Protein AF-A0A3D4TD28-F1 (afdb_monomer_lite)

Radius of gyration: 18.1 Å; chains: 1; bounding box: 37×28×54 Å

Sequence (119 aa):
MALLGTLLLLFLIFHIKHFWVPSRITGLEPVLIDGKEYHNLYREMLVVFENPIIVVFYVISCISLAYHLAHGFQSAFRTIGINNPKYTTLLESVGYGFSIIVPLAFAMMPISMHLGWVN

Foldseek 3Di:
DVVLVVLLVVVVVVVCVQQVCCVPPVDADWDQDPNDTDHPSVVSLLVQLLDVVSLVSLLVNLVSQLVCQLVVQLVVCVVVPVDDPVVSVVSNVVSNVCSPVVSVVSSVSSVCSNVVVDD

pLDDT: mean 88.4, std 5.89, range [59.94, 95.88]

Secondary structure (DSSP, 8-state):
-HHHHHHHHHHHHHHIIIIIHIIIII---EEEETTEEEE-HHHHHHHHHHSHHHHHHHHHHHHHHHHHHHHHHHHHHHHTT---HHHHHHHHHHHHHHHHHHHHHHHHHHHHHHTTS--

Structure (mmCIF, N/CA/C/O backbone):
data_AF-A0A3D4TD28-F1
#
_entry.id   AF-A0A3D4TD28-F1
#
loop_
_atom_site.group_PDB
_atom_site.id
_atom_site.type_symbol
_atom_site.label_atom_id
_atom_site.label_alt_id
_atom_site.label_comp_id
_atom_site.label_asym_id
_atom_site.label_entity_id
_atom_site.label_seq_id
_atom_site.pdbx_PDB_ins_code
_atom_site.Cartn_x
_atom_site.Cartn_y
_atom_site.Cartn_z
_atom_site.occupancy
_atom_site.B_iso_or_equiv
_atom_site.auth_seq_id
_atom_site.auth_comp_id
_atom_site.auth_asym_id
_atom_site.auth_atom_id
_atom_site.pdbx_PDB_model_num
ATOM 1 N N . MET A 1 1 ? 1.068 0.548 17.228 1.00 74.00 1 MET A N 1
ATOM 2 C CA . MET A 1 1 ? 0.856 1.596 16.200 1.00 74.00 1 MET A CA 1
ATOM 3 C C . MET A 1 1 ? 2.148 2.114 15.595 1.00 74.00 1 MET A C 1
ATOM 5 O O . MET A 1 1 ? 2.245 2.076 14.378 1.00 74.00 1 MET A O 1
ATOM 9 N N . ALA A 1 2 ? 3.136 2.542 16.395 1.00 81.88 2 ALA A N 1
ATOM 10 C CA . ALA A 1 2 ? 4.370 3.146 15.873 1.00 81.88 2 ALA A CA 1
ATOM 11 C C . ALA A 1 2 ? 5.097 2.268 14.837 1.00 81.88 2 ALA A C 1
ATOM 13 O O . ALA A 1 2 ? 5.338 2.727 13.731 1.00 81.88 2 ALA A O 1
ATOM 14 N N . LEU A 1 3 ? 5.332 0.986 15.141 1.00 85.50 3 LEU A N 1
ATOM 15 C CA . LEU A 1 3 ? 6.040 0.064 14.241 1.00 85.50 3 LEU A CA 1
ATOM 16 C C . LEU A 1 3 ? 5.337 -0.124 12.882 1.00 85.50 3 LEU A C 1
ATOM 18 O O . LEU A 1 3 ? 5.973 -0.020 11.837 1.00 85.50 3 LEU A O 1
ATOM 22 N N . LEU A 1 4 ? 4.016 -0.335 12.890 1.00 86.25 4 LEU A N 1
ATOM 23 C CA . LEU A 1 4 ? 3.216 -0.448 11.662 1.00 86.25 4 LEU A CA 1
ATOM 24 C C . LEU A 1 4 ? 3.220 0.865 10.866 1.00 86.25 4 LEU A C 1
ATOM 26 O O . LEU A 1 4 ? 3.285 0.848 9.642 1.00 86.25 4 LEU A O 1
ATOM 30 N N . GLY A 1 5 ? 3.197 2.007 11.562 1.00 85.88 5 GLY A N 1
ATOM 31 C CA . GLY A 1 5 ? 3.333 3.327 10.944 1.00 85.88 5 GLY A CA 1
ATOM 32 C C . GLY A 1 5 ? 4.705 3.545 10.301 1.00 85.88 5 GLY A C 1
ATOM 33 O O . GLY A 1 5 ? 4.786 4.091 9.207 1.00 85.88 5 GLY A O 1
ATOM 34 N N . THR A 1 6 ? 5.786 3.066 10.921 1.00 90.25 6 THR A N 1
ATOM 35 C CA . THR A 1 6 ? 7.135 3.129 10.338 1.00 90.25 6 THR A CA 1
ATOM 36 C C . THR A 1 6 ? 7.246 2.270 9.078 1.00 90.25 6 THR A C 1
ATOM 38 O O . THR A 1 6 ? 7.811 2.723 8.086 1.00 90.25 6 THR A O 1
ATOM 41 N N . LEU A 1 7 ? 6.662 1.067 9.072 1.00 90.31 7 LEU A N 1
ATOM 42 C CA . LEU A 1 7 ? 6.588 0.227 7.869 1.00 90.31 7 LEU A CA 1
ATOM 43 C C . LEU A 1 7 ? 5.821 0.924 6.738 1.00 90.31 7 LEU A C 1
ATOM 45 O O . LEU A 1 7 ? 6.267 0.904 5.594 1.00 90.31 7 LEU A O 1
ATOM 49 N N . LEU A 1 8 ? 4.716 1.603 7.061 1.00 91.94 8 LEU A N 1
ATOM 50 C CA . LEU A 1 8 ? 3.972 2.404 6.088 1.00 91.94 8 LEU A CA 1
ATOM 51 C C . LEU A 1 8 ? 4.758 3.601 5.565 1.00 91.94 8 LEU A C 1
ATOM 53 O O . LEU A 1 8 ? 4.650 3.932 4.388 1.00 91.94 8 LEU A O 1
ATOM 57 N N . LEU A 1 9 ? 5.563 4.240 6.411 1.00 93.38 9 LEU A N 1
ATOM 58 C CA . LEU A 1 9 ? 6.432 5.326 5.977 1.00 93.38 9 LEU A CA 1
ATOM 59 C C . LEU A 1 9 ? 7.486 4.822 4.985 1.00 93.38 9 LEU A C 1
ATOM 61 O O . LEU A 1 9 ? 7.699 5.450 3.952 1.00 93.38 9 LEU A O 1
ATOM 65 N N . LEU A 1 10 ? 8.107 3.671 5.263 1.00 93.25 10 LEU A N 1
ATOM 66 C CA . LEU A 1 10 ? 9.043 3.042 4.329 1.00 93.25 10 LEU A CA 1
ATOM 67 C C . LEU A 1 10 ? 8.352 2.701 3.009 1.00 93.25 10 LEU A C 1
ATOM 69 O O . LEU A 1 10 ? 8.858 3.060 1.948 1.00 93.25 10 LEU A O 1
ATOM 73 N N . PHE A 1 11 ? 7.172 2.080 3.070 1.00 94.06 11 PHE A N 1
ATOM 74 C CA . PHE A 1 11 ? 6.343 1.831 1.894 1.00 94.06 11 PHE A CA 1
ATOM 75 C C . PHE A 1 11 ? 6.094 3.107 1.089 1.00 94.06 11 PHE A C 1
ATOM 77 O O . PHE A 1 11 ? 6.302 3.107 -0.120 1.00 94.06 11 PHE A O 1
ATOM 84 N N . LEU A 1 12 ? 5.716 4.206 1.746 1.00 94.44 12 LEU A N 1
ATOM 85 C CA . LEU A 1 12 ? 5.441 5.478 1.086 1.00 94.44 12 LEU A CA 1
ATOM 86 C C . LEU A 1 12 ? 6.685 6.046 0.391 1.00 94.44 12 LEU A C 1
ATOM 88 O O . LEU A 1 12 ? 6.584 6.523 -0.736 1.00 94.44 12 LEU A O 1
ATOM 92 N N . ILE A 1 13 ? 7.860 5.957 1.020 1.00 95.88 13 ILE A N 1
ATOM 93 C CA . ILE A 1 13 ? 9.129 6.383 0.410 1.00 95.88 13 ILE A CA 1
ATOM 94 C C . ILE A 1 13 ? 9.408 5.573 -0.862 1.00 95.88 13 ILE A C 1
ATOM 96 O O . ILE A 1 13 ? 9.694 6.155 -1.910 1.00 95.88 13 ILE A O 1
ATOM 100 N N . PHE A 1 14 ? 9.288 4.243 -0.801 1.00 93.94 14 PHE A N 1
ATOM 101 C CA . PHE A 1 14 ? 9.479 3.382 -1.972 1.00 93.94 14 PHE A CA 1
ATOM 102 C C . PHE A 1 14 ? 8.419 3.623 -3.053 1.00 93.94 14 PHE A C 1
ATOM 104 O O . PHE A 1 14 ? 8.752 3.654 -4.234 1.00 93.94 14 PHE A O 1
ATOM 111 N N . HIS A 1 15 ? 7.166 3.844 -2.664 1.00 93.50 15 HIS A N 1
ATOM 112 C CA . HIS A 1 15 ? 6.065 4.137 -3.576 1.00 93.50 15 HIS A CA 1
ATOM 113 C C . HIS A 1 15 ? 6.283 5.449 -4.335 1.00 93.50 15 HIS A C 1
ATOM 115 O O . HIS A 1 15 ? 6.166 5.494 -5.560 1.00 93.50 15 HIS A O 1
ATOM 121 N N . ILE A 1 16 ? 6.675 6.508 -3.623 1.00 94.56 16 ILE A N 1
ATOM 122 C CA . ILE A 1 16 ? 7.001 7.800 -4.231 1.00 94.56 16 ILE A CA 1
ATOM 123 C C . ILE A 1 16 ? 8.203 7.654 -5.167 1.00 94.56 16 ILE A C 1
ATOM 125 O O . ILE A 1 16 ? 8.162 8.164 -6.285 1.00 94.56 16 ILE A O 1
ATOM 129 N N . LYS A 1 17 ? 9.246 6.928 -4.748 1.00 93.44 17 LYS A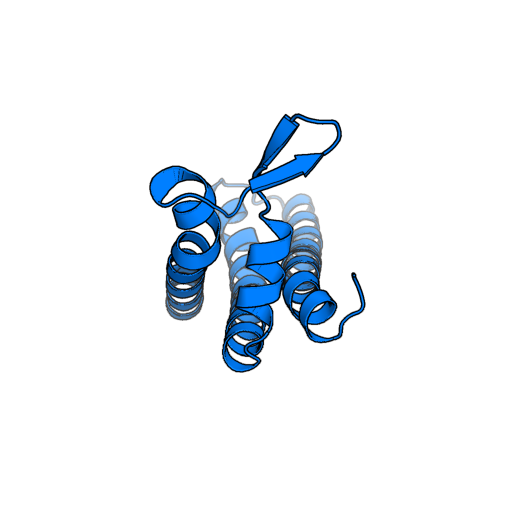 N 1
ATOM 130 C CA . LYS A 1 17 ? 10.435 6.686 -5.570 1.00 93.44 17 LYS A CA 1
ATOM 131 C C . LYS A 1 17 ? 10.111 5.930 -6.864 1.00 93.44 17 LYS A C 1
ATOM 133 O O . LYS A 1 17 ? 10.666 6.286 -7.893 1.00 93.44 17 LYS A O 1
ATOM 138 N N . HIS A 1 18 ? 9.266 4.900 -6.815 1.00 91.06 18 HIS A N 1
ATOM 139 C CA . HIS A 1 18 ? 8.962 4.072 -7.988 1.00 91.06 18 HIS A CA 1
ATOM 140 C C . HIS A 1 18 ? 7.954 4.715 -8.943 1.00 91.06 18 HIS A C 1
ATOM 142 O O . HIS A 1 18 ? 8.095 4.559 -10.144 1.00 91.06 18 HIS A O 1
ATOM 148 N N . PHE A 1 19 ? 6.947 5.440 -8.447 1.00 91.75 19 PHE A N 1
ATOM 149 C CA . PHE A 1 19 ? 5.845 5.897 -9.308 1.00 91.75 19 PHE A CA 1
ATOM 150 C C . PHE A 1 19 ? 5.752 7.413 -9.431 1.00 91.75 19 PHE A C 1
ATOM 152 O O . PHE A 1 19 ? 5.591 7.950 -10.527 1.00 91.75 19 PHE A O 1
ATOM 159 N N . TRP A 1 20 ? 5.865 8.132 -8.316 1.00 91.81 20 TRP A N 1
ATOM 160 C CA . TRP A 1 20 ? 5.643 9.576 -8.320 1.00 91.81 20 TRP A CA 1
ATOM 161 C C . TRP A 1 20 ? 6.839 10.352 -8.884 1.00 91.81 20 TRP A C 1
ATOM 163 O O . TRP A 1 20 ? 6.654 11.258 -9.697 1.00 91.81 20 TRP A O 1
ATOM 173 N N . VAL A 1 21 ? 8.064 9.984 -8.490 1.00 91.25 21 VAL A N 1
ATOM 174 C CA . VAL A 1 21 ? 9.296 10.637 -8.961 1.00 91.25 21 VAL A CA 1
ATOM 175 C C . VAL A 1 21 ? 9.472 10.457 -10.476 1.00 91.25 21 VAL A C 1
ATOM 177 O O . VAL A 1 21 ? 9.631 11.481 -11.149 1.00 91.25 21 VAL A O 1
ATOM 180 N N . PRO A 1 22 ? 9.343 9.243 -11.051 1.00 87.81 22 PRO A N 1
ATOM 181 C CA . PRO A 1 22 ? 9.358 9.063 -12.502 1.00 87.81 22 PRO A CA 1
ATOM 182 C C . PRO A 1 22 ? 8.266 9.846 -13.215 1.00 87.81 22 PRO A C 1
ATOM 184 O O . PRO A 1 22 ? 8.540 10.560 -14.176 1.00 87.81 22 PRO A O 1
ATOM 187 N N . SER A 1 23 ? 7.043 9.835 -12.681 1.00 86.44 23 SER A N 1
ATOM 188 C CA . SER A 1 23 ? 5.921 10.535 -13.306 1.00 86.44 23 SER A CA 1
ATOM 189 C C . SER A 1 23 ? 6.051 12.060 -13.352 1.00 86.44 23 SER A C 1
ATOM 191 O O . SER A 1 23 ? 5.336 12.684 -14.141 1.00 86.44 23 SER A O 1
ATOM 193 N N . ARG A 1 24 ? 6.843 12.685 -12.471 1.00 86.06 24 ARG A N 1
ATOM 194 C CA . ARG A 1 24 ? 6.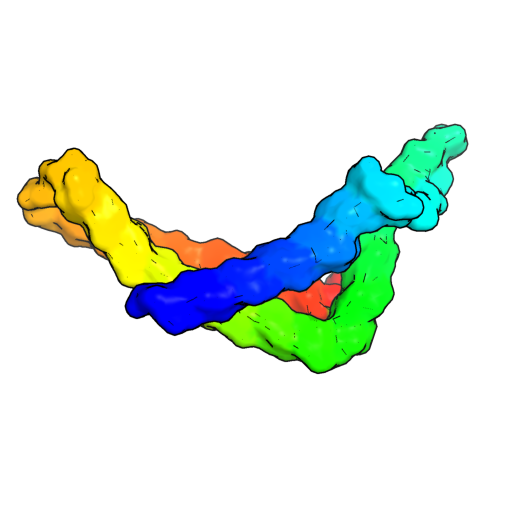837 14.150 -12.295 1.00 86.06 24 ARG A CA 1
ATOM 195 C C . ARG A 1 24 ? 8.193 14.820 -12.439 1.00 86.06 24 ARG A C 1
ATOM 197 O O . ARG A 1 24 ? 8.212 16.009 -12.740 1.00 86.06 24 ARG A O 1
ATOM 204 N N . ILE A 1 25 ? 9.286 14.104 -12.186 1.00 86.56 25 ILE A N 1
ATOM 205 C CA . ILE A 1 25 ? 10.628 14.687 -12.094 1.00 86.56 25 ILE A CA 1
ATOM 206 C C . ILE A 1 25 ? 11.554 14.096 -13.153 1.00 86.56 25 ILE A C 1
ATOM 208 O O . ILE A 1 25 ? 12.098 14.849 -13.953 1.00 86.56 25 ILE A O 1
ATOM 212 N N . THR A 1 26 ? 11.758 12.775 -13.156 1.00 81.88 26 THR A N 1
ATOM 213 C CA . THR A 1 26 ? 12.761 12.148 -14.040 1.00 81.88 26 THR A CA 1
ATOM 214 C C . THR A 1 26 ? 12.219 11.803 -15.424 1.00 81.88 26 THR A C 1
ATOM 216 O O . THR A 1 26 ? 13.009 11.585 -16.337 1.00 81.88 26 THR A O 1
ATOM 219 N N . GLY A 1 27 ? 10.894 11.808 -15.592 1.00 79.56 27 GLY A N 1
ATOM 220 C CA . GLY A 1 27 ? 10.229 11.442 -16.836 1.00 79.56 27 GLY A CA 1
ATOM 221 C C . GLY A 1 27 ? 9.955 9.942 -16.923 1.00 79.56 27 GLY A C 1
ATOM 222 O O . GLY A 1 27 ? 10.611 9.126 -16.275 1.00 79.56 27 GLY A O 1
ATOM 223 N N . LEU A 1 28 ? 8.951 9.604 -17.727 1.00 83.06 28 LEU A N 1
ATOM 224 C CA . LEU A 1 28 ? 8.569 8.240 -18.081 1.00 83.06 28 LEU A CA 1
ATOM 225 C C . LEU A 1 28 ? 8.750 8.066 -19.584 1.00 83.06 28 LEU A C 1
ATOM 227 O O . LEU A 1 28 ? 8.617 9.040 -20.326 1.00 83.06 28 LEU A O 1
ATOM 231 N N . GLU A 1 29 ? 8.991 6.836 -20.040 1.00 78.50 29 GLU A N 1
ATOM 232 C CA . GLU A 1 29 ? 8.933 6.553 -21.474 1.00 78.50 29 GLU A CA 1
ATOM 233 C C . GLU A 1 29 ? 7.524 6.892 -21.997 1.00 78.50 29 GLU A C 1
ATOM 235 O O . GLU A 1 29 ? 6.535 6.336 -21.500 1.00 78.50 29 GLU A O 1
ATOM 240 N N . PRO A 1 30 ? 7.393 7.826 -22.956 1.00 79.06 30 PRO A N 1
ATOM 241 C CA . PRO A 1 30 ? 6.092 8.217 -23.461 1.00 79.06 30 PRO A CA 1
ATOM 242 C C . PRO A 1 30 ? 5.498 7.098 -24.318 1.00 79.06 30 PRO A C 1
ATOM 244 O O . PRO A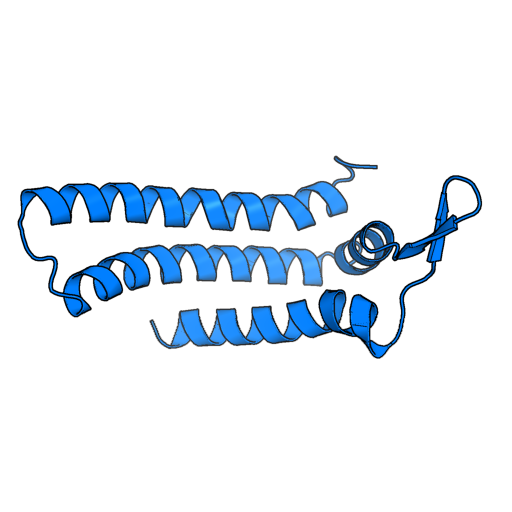 1 30 ? 6.203 6.369 -25.016 1.00 79.06 30 PRO A O 1
ATOM 247 N N . VAL A 1 31 ? 4.174 6.973 -24.286 1.00 82.31 31 VAL A N 1
ATOM 248 C CA . VAL A 1 31 ? 3.421 6.144 -25.229 1.00 82.31 31 VAL A CA 1
ATOM 249 C C . VAL A 1 31 ? 2.665 7.046 -26.193 1.00 82.31 31 VAL A C 1
ATOM 251 O O . VAL A 1 31 ? 2.013 8.005 -25.778 1.00 82.31 31 VAL A O 1
ATOM 254 N N . LEU A 1 32 ? 2.768 6.744 -27.486 1.00 83.50 32 LEU A N 1
ATOM 255 C CA . LEU A 1 32 ? 2.028 7.440 -28.531 1.00 83.50 32 LEU A CA 1
ATOM 256 C C . LEU A 1 32 ? 0.655 6.791 -28.680 1.00 83.50 32 LEU A C 1
ATOM 258 O O . LEU A 1 32 ? 0.544 5.656 -29.140 1.00 83.50 32 LEU A O 1
ATOM 262 N N . ILE A 1 33 ? -0.387 7.523 -28.300 1.00 80.44 33 ILE A N 1
ATOM 263 C CA . ILE A 1 33 ? -1.778 7.132 -28.529 1.00 80.44 33 ILE A CA 1
ATOM 264 C C . ILE A 1 33 ? -2.398 8.229 -29.385 1.00 80.44 33 ILE A C 1
ATOM 266 O O . ILE A 1 33 ? -2.428 9.389 -28.981 1.00 80.44 33 ILE A O 1
ATOM 270 N N . ASP A 1 34 ? -2.849 7.869 -30.587 1.00 81.50 34 ASP A N 1
ATOM 271 C CA . ASP A 1 34 ? -3.484 8.802 -31.531 1.00 81.50 34 ASP A CA 1
ATOM 272 C C . ASP A 1 34 ? -2.619 10.047 -31.847 1.00 81.50 34 ASP A C 1
ATOM 274 O O . ASP A 1 34 ? -3.076 11.189 -31.860 1.00 81.50 34 ASP A O 1
ATOM 278 N N . GLY A 1 35 ? -1.308 9.833 -32.023 1.00 79.88 35 GLY A N 1
ATOM 279 C CA . GLY A 1 35 ? -0.347 10.896 -32.347 1.00 79.88 35 GLY A CA 1
ATOM 280 C C . GLY A 1 35 ? -0.027 11.865 -31.202 1.00 79.88 35 GLY A C 1
ATOM 281 O O . GLY A 1 35 ? 0.684 12.843 -31.425 1.00 79.88 35 GLY A O 1
ATOM 282 N N . LYS A 1 36 ? -0.520 11.608 -29.983 1.00 80.81 36 LYS A N 1
ATOM 283 C CA . LYS A 1 36 ? -0.203 12.379 -28.774 1.00 80.81 36 LYS A CA 1
ATOM 284 C C . LYS A 1 36 ? 0.632 11.543 -27.811 1.00 80.81 36 LYS A C 1
ATOM 286 O O . LYS A 1 36 ? 0.371 10.355 -27.622 1.00 80.81 36 LYS A O 1
ATOM 291 N N . GLU A 1 37 ? 1.632 12.172 -27.205 1.00 81.38 37 GLU A N 1
ATOM 292 C CA . GLU A 1 37 ? 2.464 11.546 -26.178 1.00 81.38 37 GLU A CA 1
ATOM 293 C C . GLU A 1 37 ? 1.756 11.566 -24.822 1.00 81.38 37 GLU A C 1
ATOM 295 O O . GLU A 1 37 ? 1.312 12.612 -24.344 1.00 81.38 37 GLU A O 1
ATOM 300 N N . TYR A 1 38 ? 1.680 10.398 -24.190 1.00 80.56 38 TYR A N 1
ATOM 301 C CA . TYR A 1 38 ? 1.144 10.218 -22.846 1.00 80.56 38 TYR A CA 1
ATOM 302 C C . TYR A 1 38 ? 2.184 9.574 -21.931 1.00 80.56 38 TYR A C 1
ATOM 304 O O . TYR A 1 38 ? 3.006 8.768 -22.364 1.00 80.56 38 TYR A O 1
ATOM 312 N N . HIS A 1 39 ? 2.123 9.889 -20.637 1.00 81.19 39 HIS A N 1
ATOM 313 C CA . HIS A 1 39 ? 2.947 9.227 -19.626 1.00 81.19 39 HIS A CA 1
ATOM 314 C C . HIS A 1 39 ? 2.538 7.758 -19.467 1.00 81.19 39 HIS A C 1
ATOM 316 O O . HIS A 1 39 ? 1.409 7.465 -19.068 1.00 81.19 39 HIS A O 1
ATOM 322 N N . ASN A 1 40 ? 3.464 6.830 -19.719 1.00 86.50 40 ASN A N 1
ATOM 323 C CA . ASN A 1 40 ? 3.195 5.398 -19.617 1.00 86.50 40 ASN A CA 1
ATOM 324 C C . ASN A 1 40 ? 3.491 4.844 -18.212 1.00 86.50 40 ASN A C 1
ATOM 326 O O . ASN A 1 40 ? 4.428 4.077 -17.999 1.00 86.50 40 ASN A O 1
ATOM 330 N N . LEU A 1 41 ? 2.661 5.228 -17.239 1.00 86.69 41 LEU A N 1
ATOM 331 C CA . LEU A 1 41 ? 2.729 4.697 -15.869 1.00 86.69 41 LEU A CA 1
ATOM 332 C C . LEU A 1 41 ? 2.480 3.186 -15.807 1.00 86.69 41 LEU A C 1
ATOM 334 O O . LEU A 1 41 ? 3.044 2.507 -14.955 1.00 86.69 41 LEU A O 1
ATOM 338 N N . TYR A 1 42 ? 1.653 2.657 -16.710 1.00 87.75 42 TYR A N 1
ATOM 339 C CA . TYR A 1 42 ? 1.351 1.230 -16.763 1.00 87.75 42 TYR A CA 1
ATOM 340 C C . TYR A 1 42 ? 2.608 0.399 -17.048 1.00 87.75 42 TYR A C 1
ATOM 342 O O . TYR A 1 42 ? 2.878 -0.575 -16.349 1.00 87.75 42 TYR A O 1
ATOM 350 N N . ARG A 1 43 ? 3.434 0.831 -18.009 1.00 87.12 43 ARG A N 1
ATOM 351 C CA . ARG A 1 43 ? 4.713 0.176 -18.302 1.00 87.12 43 ARG A CA 1
ATOM 352 C C . ARG A 1 43 ? 5.680 0.234 -17.125 1.00 87.12 43 ARG A C 1
ATOM 354 O O . ARG A 1 43 ? 6.322 -0.769 -16.836 1.00 87.12 43 ARG A O 1
ATOM 361 N N . GLU A 1 44 ? 5.750 1.366 -16.428 1.00 89.69 44 GLU A N 1
ATOM 362 C CA . GLU A 1 44 ? 6.578 1.481 -15.222 1.00 89.69 44 GLU A CA 1
ATOM 363 C C . GLU A 1 44 ? 6.131 0.482 -14.146 1.00 89.69 44 GLU A C 1
ATOM 365 O O . GLU A 1 44 ? 6.958 -0.184 -13.530 1.00 89.69 44 GLU A O 1
ATOM 370 N N . MET A 1 45 ? 4.819 0.302 -13.959 1.00 90.50 45 MET A N 1
ATOM 371 C CA . MET A 1 45 ? 4.298 -0.710 -13.037 1.00 90.50 45 MET A CA 1
ATOM 372 C C . MET A 1 45 ? 4.688 -2.134 -13.448 1.00 90.50 45 MET A C 1
ATOM 374 O O . MET A 1 45 ? 5.074 -2.908 -12.575 1.00 90.50 45 MET A O 1
ATOM 378 N N . LEU A 1 46 ? 4.651 -2.471 -14.742 1.00 90.06 46 LEU A N 1
ATOM 379 C CA . LEU A 1 46 ? 5.107 -3.779 -15.226 1.00 90.06 46 LEU A CA 1
ATOM 380 C C . LEU A 1 46 ? 6.586 -4.022 -14.900 1.00 90.06 46 LEU A C 1
ATOM 382 O O . LEU A 1 46 ? 6.923 -5.074 -14.367 1.00 90.06 46 LEU A O 1
ATOM 386 N N . VAL A 1 47 ? 7.452 -3.035 -15.147 1.00 90.19 47 VAL A N 1
ATOM 387 C CA . VAL A 1 47 ? 8.895 -3.134 -14.865 1.00 90.19 47 VAL A CA 1
ATOM 388 C C . VAL A 1 47 ? 9.162 -3.248 -13.360 1.00 90.19 47 VAL A C 1
ATOM 390 O O . VAL A 1 47 ? 9.939 -4.091 -12.916 1.00 90.19 47 VAL A O 1
ATOM 393 N N . VAL A 1 48 ? 8.498 -2.428 -12.542 1.00 91.50 48 VAL A N 1
ATOM 394 C CA . VAL A 1 48 ? 8.689 -2.427 -11.083 1.00 91.50 48 VAL A CA 1
ATOM 395 C C . VAL A 1 48 ? 8.180 -3.723 -10.444 1.00 91.50 48 VAL A C 1
ATOM 397 O O . VAL A 1 48 ? 8.817 -4.245 -9.525 1.00 91.50 48 VAL A O 1
ATOM 400 N N . PHE A 1 49 ? 7.045 -4.255 -10.907 1.00 92.25 49 PHE A N 1
ATOM 401 C CA . PHE A 1 49 ? 6.438 -5.473 -10.359 1.00 92.25 49 PHE A CA 1
ATOM 402 C C . PHE A 1 49 ? 6.920 -6.768 -11.019 1.00 92.25 49 PHE A C 1
ATOM 404 O O . PHE A 1 49 ? 6.540 -7.849 -10.569 1.00 92.25 49 PHE A O 1
ATOM 411 N N . GLU A 1 50 ? 7.816 -6.702 -12.004 1.00 91.56 50 GLU A N 1
ATOM 412 C CA . GLU A 1 50 ? 8.537 -7.877 -12.503 1.00 91.56 50 GLU A CA 1
ATOM 413 C C . GLU A 1 50 ? 9.372 -8.525 -11.385 1.00 91.56 50 GLU A C 1
ATOM 415 O O . GLU A 1 50 ? 9.457 -9.749 -11.282 1.00 91.56 50 GLU A O 1
ATOM 420 N N . ASN A 1 51 ? 9.937 -7.715 -10.482 1.00 92.44 51 ASN A N 1
ATOM 421 C CA . ASN A 1 51 ? 10.734 -8.219 -9.371 1.00 92.44 51 ASN A CA 1
ATOM 422 C C . ASN A 1 51 ? 9.841 -8.762 -8.229 1.00 92.44 51 ASN A C 1
ATOM 424 O O . ASN A 1 51 ? 9.198 -7.973 -7.522 1.00 92.44 51 ASN A O 1
ATOM 428 N N . PRO A 1 52 ? 9.863 -10.080 -7.943 1.00 91.81 52 PRO A N 1
ATOM 429 C CA . PRO A 1 52 ? 9.003 -10.686 -6.924 1.00 91.81 52 PRO A CA 1
ATOM 430 C C . PRO A 1 52 ? 9.303 -10.179 -5.506 1.00 91.81 52 PRO A C 1
ATOM 432 O O . PRO A 1 52 ? 8.412 -10.147 -4.659 1.00 91.81 52 PRO A O 1
ATOM 435 N N . ILE A 1 53 ? 10.532 -9.727 -5.231 1.00 94.31 53 ILE A N 1
ATOM 436 C CA . ILE A 1 53 ? 10.902 -9.160 -3.925 1.00 94.31 53 ILE A CA 1
ATOM 437 C C . ILE A 1 53 ? 10.147 -7.847 -3.692 1.00 94.31 53 ILE A C 1
ATOM 439 O O . ILE A 1 53 ? 9.659 -7.599 -2.587 1.00 94.31 53 ILE A O 1
ATOM 443 N N . ILE A 1 54 ? 10.009 -7.023 -4.736 1.00 93.31 54 ILE A N 1
ATOM 444 C CA . ILE A 1 54 ? 9.263 -5.764 -4.664 1.00 93.31 54 ILE A CA 1
ATOM 445 C C . ILE A 1 54 ? 7.778 -6.064 -4.449 1.00 93.31 54 ILE A C 1
ATOM 447 O O . ILE A 1 54 ? 7.161 -5.468 -3.570 1.00 93.31 54 ILE A O 1
ATOM 451 N N . VAL A 1 55 ? 7.216 -7.041 -5.164 1.00 93.94 55 VAL A N 1
ATOM 452 C CA . VAL A 1 55 ? 5.819 -7.471 -4.977 1.00 93.94 55 VAL A CA 1
ATOM 453 C C . VAL A 1 55 ? 5.564 -7.911 -3.535 1.00 93.94 55 VAL A C 1
ATOM 455 O O . VAL A 1 55 ? 4.645 -7.405 -2.890 1.00 93.94 55 VAL A O 1
ATOM 458 N N . VAL A 1 56 ? 6.409 -8.789 -2.986 1.00 94.38 56 VAL A N 1
ATOM 459 C CA . VAL A 1 56 ? 6.291 -9.254 -1.594 1.00 94.38 56 VAL A CA 1
ATOM 460 C C . VAL A 1 56 ? 6.390 -8.087 -0.609 1.00 94.38 56 VAL A C 1
ATOM 462 O O . VAL A 1 56 ? 5.579 -7.996 0.313 1.00 94.38 56 VAL A O 1
ATOM 465 N N . PHE A 1 57 ? 7.324 -7.153 -0.819 1.00 94.38 57 PHE A N 1
ATOM 466 C CA . PHE A 1 57 ? 7.441 -5.950 0.007 1.00 94.38 57 PHE A CA 1
ATOM 467 C C . PHE A 1 57 ? 6.153 -5.108 -0.005 1.00 94.38 57 PHE A C 1
ATOM 469 O O . PHE A 1 57 ? 5.681 -4.682 1.054 1.00 94.38 57 PHE A O 1
ATOM 476 N N . TYR A 1 58 ? 5.547 -4.899 -1.177 1.00 94.12 58 TYR A N 1
ATOM 477 C CA . TYR A 1 58 ? 4.289 -4.158 -1.316 1.00 94.12 58 TYR A CA 1
ATOM 478 C C . TYR A 1 58 ? 3.118 -4.884 -0.639 1.00 94.12 58 TYR A C 1
ATOM 480 O O . TYR A 1 58 ? 2.325 -4.248 0.057 1.00 94.12 58 TYR A O 1
ATOM 488 N N . VAL A 1 59 ? 3.034 -6.210 -0.763 1.00 95.00 59 VAL A N 1
ATOM 489 C CA . VAL A 1 59 ? 1.987 -7.013 -0.108 1.00 95.00 59 VAL A CA 1
ATOM 490 C C . VAL A 1 59 ? 2.125 -6.968 1.418 1.00 95.00 59 VAL A C 1
ATOM 492 O O . VAL A 1 59 ? 1.142 -6.703 2.109 1.00 95.00 59 VAL A O 1
ATOM 495 N N . ILE A 1 60 ? 3.337 -7.134 1.961 1.00 94.31 60 ILE A N 1
ATOM 496 C CA . ILE A 1 60 ? 3.594 -7.010 3.409 1.00 94.31 60 ILE A CA 1
ATOM 497 C C . ILE A 1 60 ? 3.234 -5.604 3.903 1.00 94.31 60 ILE A C 1
ATOM 499 O O . ILE A 1 60 ? 2.632 -5.443 4.967 1.00 94.31 60 ILE A O 1
ATOM 503 N N . SER A 1 61 ? 3.544 -4.580 3.109 1.00 94.31 61 SER A N 1
ATOM 504 C CA . SER A 1 61 ? 3.182 -3.197 3.420 1.00 94.31 61 SER A CA 1
ATOM 505 C C . SER A 1 61 ? 1.666 -2.991 3.466 1.00 94.31 61 SER A C 1
ATOM 507 O O . SER A 1 61 ? 1.172 -2.312 4.365 1.00 94.31 61 SER A O 1
ATOM 509 N N . CYS A 1 62 ? 0.909 -3.628 2.568 1.00 95.12 62 CYS A N 1
ATOM 510 C CA . CYS A 1 62 ? -0.555 -3.608 2.595 1.00 95.12 62 CYS A CA 1
ATOM 511 C C . CYS A 1 62 ? -1.119 -4.345 3.822 1.00 95.12 62 CYS A C 1
ATOM 513 O O . CYS A 1 62 ? -2.079 -3.880 4.430 1.00 95.12 62 CYS A O 1
ATOM 515 N N . ILE A 1 63 ? -0.497 -5.440 4.266 1.00 93.88 63 ILE A N 1
ATOM 516 C CA . ILE A 1 63 ? -0.881 -6.092 5.530 1.00 93.88 63 ILE A CA 1
ATOM 517 C C . ILE A 1 63 ? -0.651 -5.135 6.709 1.00 93.88 63 ILE A C 1
ATOM 519 O O . ILE A 1 63 ? -1.530 -4.962 7.554 1.00 93.88 63 ILE A O 1
ATOM 523 N N . SER A 1 64 ? 0.496 -4.448 6.741 1.00 94.38 64 SER A N 1
ATOM 524 C CA . SER A 1 64 ? 0.765 -3.412 7.747 1.00 94.38 64 SER A CA 1
ATOM 525 C C . SER A 1 64 ? -0.272 -2.282 7.694 1.00 94.38 64 SER A C 1
ATOM 527 O O . SER A 1 64 ? -0.727 -1.819 8.742 1.00 94.38 64 SER A O 1
ATOM 529 N N . LEU A 1 65 ? -0.701 -1.879 6.490 1.00 93.75 65 LEU A N 1
ATOM 530 C CA . LEU A 1 65 ? -1.762 -0.891 6.278 1.00 93.75 65 LEU A CA 1
ATOM 531 C C . LEU A 1 65 ? -3.086 -1.342 6.890 1.00 93.75 65 LEU A C 1
ATOM 533 O O . LEU A 1 65 ? -3.719 -0.553 7.585 1.00 93.75 65 LEU A O 1
ATOM 537 N N . ALA A 1 66 ? -3.474 -2.604 6.696 1.00 94.06 66 ALA A N 1
ATOM 538 C CA . ALA A 1 66 ? -4.706 -3.152 7.256 1.00 94.06 66 ALA A CA 1
ATOM 539 C C . ALA A 1 66 ? -4.746 -3.043 8.779 1.00 94.06 66 ALA A C 1
ATOM 541 O O . ALA A 1 66 ? -5.692 -2.488 9.339 1.00 94.06 66 ALA A O 1
ATOM 542 N N . TYR A 1 67 ? -3.685 -3.483 9.458 1.00 92.56 67 TYR A N 1
ATOM 543 C CA . TYR A 1 67 ? -3.604 -3.347 10.911 1.00 92.56 67 TYR A CA 1
ATOM 544 C C . TYR A 1 67 ? -3.554 -1.879 11.346 1.00 92.56 67 TYR A C 1
ATOM 546 O O . TYR A 1 67 ? -4.225 -1.493 12.302 1.00 92.56 67 TYR A O 1
ATOM 554 N N . HIS A 1 68 ? -2.793 -1.035 10.647 1.00 92.31 68 HIS A N 1
ATOM 555 C CA . HIS A 1 68 ? -2.699 0.381 10.987 1.00 92.31 68 HIS A CA 1
ATOM 556 C C . HIS A 1 68 ? -4.053 1.095 10.875 1.00 92.31 68 HIS A C 1
ATOM 558 O O . HIS A 1 68 ? -4.408 1.851 11.777 1.00 92.31 68 HIS A O 1
ATOM 564 N N . LEU A 1 69 ? -4.831 0.827 9.821 1.00 92.25 69 LEU A N 1
ATOM 565 C CA . LEU A 1 69 ? -6.176 1.377 9.641 1.00 92.25 69 LEU A CA 1
ATOM 566 C C . LEU A 1 69 ? -7.147 0.826 10.687 1.00 92.25 69 LEU A C 1
ATOM 568 O O . LEU A 1 69 ? -7.864 1.617 11.294 1.00 92.25 69 LEU A O 1
ATOM 572 N N . ALA A 1 70 ? -7.117 -0.480 10.974 1.00 90.81 70 ALA A N 1
ATOM 573 C CA . ALA A 1 70 ? -8.053 -1.101 11.916 1.00 90.81 70 ALA A CA 1
ATOM 574 C C . ALA A 1 70 ? -7.990 -0.443 13.300 1.00 90.81 70 ALA A C 1
ATOM 576 O O . ALA A 1 70 ? -9.008 -0.227 13.955 1.00 90.81 70 ALA A O 1
ATOM 577 N N . HIS A 1 71 ? -6.786 -0.064 13.719 1.00 88.44 71 HIS A N 1
ATOM 578 C CA . HIS A 1 71 ? -6.562 0.607 14.988 1.00 88.44 71 HIS A CA 1
ATOM 579 C C . HIS A 1 71 ? -6.639 2.139 14.900 1.00 88.44 71 HIS A C 1
ATOM 581 O O . HIS A 1 71 ? -7.187 2.790 15.792 1.00 88.44 71 HIS A O 1
ATOM 587 N N . GLY A 1 72 ? -6.089 2.730 13.838 1.00 88.56 72 GLY A N 1
ATOM 588 C CA . GLY A 1 72 ? -6.027 4.177 13.647 1.00 88.56 72 GLY A CA 1
ATOM 589 C C . GLY A 1 72 ? -7.396 4.796 13.391 1.00 88.56 72 GLY A C 1
ATOM 590 O O . GLY A 1 72 ? -7.688 5.865 13.924 1.00 88.56 72 GLY A O 1
ATOM 591 N N . PHE A 1 73 ? -8.262 4.094 12.656 1.00 87.25 73 PHE A N 1
ATOM 592 C CA . PHE A 1 73 ? -9.620 4.540 12.360 1.00 87.25 73 PHE A CA 1
ATOM 593 C C . PHE A 1 73 ? -10.405 4.733 13.659 1.00 87.25 73 PHE A C 1
ATOM 595 O O . PHE A 1 73 ? -10.864 5.834 13.944 1.00 87.25 73 PHE A O 1
ATOM 602 N N . GLN A 1 74 ? -10.450 3.713 14.520 1.00 84.69 74 GLN A N 1
ATOM 603 C CA . GLN A 1 74 ? -11.139 3.790 15.813 1.00 84.69 74 GLN A CA 1
ATOM 604 C C . GLN A 1 74 ? -10.565 4.889 16.718 1.00 84.69 74 GLN A C 1
ATOM 606 O O . GLN A 1 74 ? -11.316 5.644 17.338 1.00 84.69 74 GLN A O 1
ATOM 611 N N . SER A 1 75 ? -9.234 5.011 16.778 1.00 85.81 75 SER A N 1
ATOM 612 C CA . SER A 1 75 ? -8.578 6.039 17.589 1.00 85.81 75 SER A CA 1
ATOM 613 C C . SER A 1 75 ? -8.916 7.455 17.114 1.00 85.81 75 SER A C 1
ATOM 615 O O . SER A 1 75 ? -9.134 8.327 17.950 1.00 85.81 75 SER A O 1
ATOM 617 N N . ALA A 1 76 ? -8.984 7.693 15.802 1.00 87.31 76 ALA A N 1
ATOM 618 C CA . ALA A 1 76 ? -9.264 9.014 15.244 1.00 87.31 76 ALA A CA 1
ATOM 619 C C . ALA A 1 76 ? -10.668 9.514 15.624 1.00 87.31 76 ALA A C 1
ATOM 621 O O . ALA A 1 76 ? -10.814 10.650 16.078 1.00 87.31 76 ALA A O 1
ATOM 622 N N . PHE A 1 77 ? -11.693 8.659 15.525 1.00 85.38 77 PHE A N 1
ATOM 623 C CA . PHE A 1 77 ? -13.066 9.041 15.884 1.00 85.38 77 PHE A CA 1
ATOM 624 C C . PHE A 1 77 ? -13.246 9.277 17.386 1.00 85.38 77 PHE A C 1
ATOM 626 O O . PHE A 1 77 ? -13.991 10.179 17.777 1.00 85.38 77 PHE A O 1
ATOM 633 N N . ARG A 1 78 ? -12.519 8.530 18.228 1.00 84.88 78 ARG A N 1
ATOM 634 C CA . ARG A 1 78 ? -12.496 8.765 19.680 1.00 84.88 78 ARG A CA 1
ATOM 635 C C . ARG A 1 78 ? -11.851 10.112 20.020 1.00 84.88 78 ARG A C 1
ATOM 637 O O . ARG A 1 78 ? -12.403 10.843 20.835 1.00 84.88 78 ARG A O 1
ATOM 644 N N . THR A 1 79 ? -10.752 10.484 19.357 1.00 86.38 79 THR A N 1
ATOM 645 C CA . THR A 1 79 ? -10.080 11.784 19.560 1.00 86.38 79 THR A CA 1
ATOM 646 C C . THR A 1 79 ? -10.942 12.973 19.128 1.00 86.38 79 THR A C 1
ATOM 648 O O . THR A 1 79 ? -10.920 14.010 19.782 1.00 86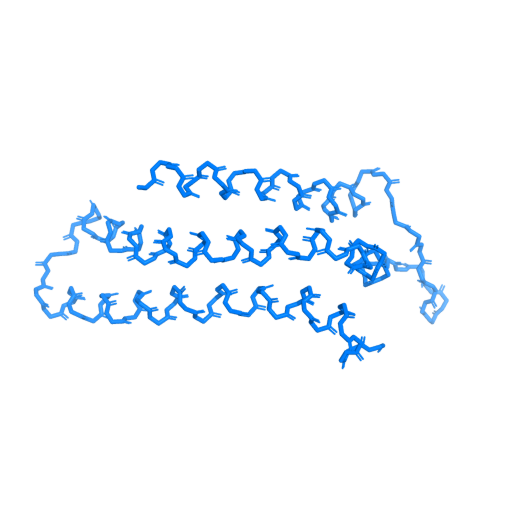.38 79 THR A O 1
ATOM 651 N N . ILE A 1 80 ? -11.737 12.825 18.064 1.00 86.69 80 ILE A N 1
ATOM 652 C CA . ILE A 1 80 ? -12.663 13.872 17.590 1.00 86.69 80 ILE A CA 1
ATOM 653 C C . ILE A 1 80 ? -13.889 14.023 18.525 1.00 86.69 80 ILE A C 1
ATOM 655 O O . ILE A 1 80 ? -14.648 14.981 18.405 1.00 86.69 80 ILE A O 1
ATOM 659 N N . GLY A 1 81 ? -14.069 13.126 19.503 1.00 83.94 81 GLY A N 1
ATOM 660 C CA . GLY A 1 81 ? -15.113 13.228 20.528 1.00 83.94 81 GLY A CA 1
ATOM 661 C C . GLY A 1 81 ? -16.422 12.511 20.186 1.00 83.94 81 GLY A C 1
ATOM 662 O O . GLY A 1 81 ? -17.423 12.690 20.880 1.00 83.94 81 GLY A O 1
ATOM 663 N N . ILE A 1 82 ? -16.440 11.668 19.148 1.00 80.62 82 ILE A N 1
ATOM 664 C CA . ILE A 1 82 ? -17.606 10.838 18.822 1.00 80.62 82 ILE A CA 1
ATOM 665 C C . ILE A 1 82 ? -17.622 9.644 19.784 1.00 80.62 82 ILE A C 1
ATOM 667 O O . ILE A 1 82 ? -16.948 8.642 19.563 1.00 80.62 82 ILE A O 1
ATOM 671 N N . ASN A 1 83 ? -18.379 9.774 20.878 1.00 74.06 83 ASN A N 1
ATOM 672 C CA . ASN A 1 83 ? -18.440 8.776 21.956 1.00 74.06 83 ASN A CA 1
ATOM 673 C C . ASN A 1 83 ? -19.867 8.286 22.274 1.00 74.06 83 ASN A C 1
ATOM 675 O O . ASN A 1 83 ? -20.162 7.836 23.379 1.00 74.06 83 ASN A O 1
ATOM 679 N N . ASN A 1 84 ? -20.795 8.403 21.324 1.00 83.94 84 ASN A N 1
ATOM 680 C CA . ASN A 1 84 ? -22.134 7.844 21.499 1.00 83.94 84 ASN A CA 1
ATOM 681 C C . ASN A 1 84 ? -22.109 6.342 21.157 1.00 83.94 84 ASN A C 1
ATOM 683 O O . ASN A 1 84 ? -21.748 6.015 20.025 1.00 83.94 84 ASN A O 1
ATOM 687 N N . PRO A 1 85 ? -22.561 5.440 22.049 1.00 79.81 85 PRO A N 1
ATOM 688 C CA . PRO A 1 85 ? -22.450 3.990 21.866 1.00 79.81 85 PRO A CA 1
ATOM 689 C C . PRO A 1 85 ? -23.033 3.476 20.541 1.00 79.81 85 PRO A C 1
ATOM 691 O O . PRO A 1 85 ? -22.451 2.579 19.938 1.00 79.81 85 PRO A O 1
ATOM 694 N N . LYS A 1 86 ? -24.120 4.075 20.025 1.00 82.44 86 LYS A N 1
ATOM 695 C CA . LYS A 1 86 ? -24.677 3.702 18.709 1.00 82.44 86 LYS A CA 1
ATOM 696 C C . LYS A 1 86 ? -23.733 4.028 17.550 1.00 82.44 86 LYS A C 1
ATOM 698 O O . LYS A 1 86 ? -23.587 3.223 16.634 1.00 82.44 86 LYS A O 1
ATOM 703 N N . TYR A 1 87 ? -23.114 5.208 17.572 1.00 81.56 87 TYR A N 1
ATOM 704 C CA . TYR A 1 87 ? -22.188 5.628 16.519 1.00 81.56 87 TYR A CA 1
ATOM 705 C C . TYR A 1 87 ? -20.853 4.896 16.631 1.00 81.56 87 TYR A C 1
ATOM 707 O O . TYR A 1 87 ? -20.280 4.539 15.607 1.00 81.56 87 TYR A O 1
ATOM 715 N N . THR A 1 88 ? -20.396 4.597 17.848 1.00 81.88 88 THR A N 1
ATOM 716 C CA . THR A 1 88 ? -19.151 3.858 18.077 1.00 81.88 88 THR A CA 1
ATOM 717 C C . THR A 1 88 ? -19.212 2.456 17.467 1.00 81.88 88 THR A C 1
ATOM 719 O O . THR A 1 88 ? -18.323 2.101 16.700 1.00 81.88 88 THR A O 1
ATOM 722 N N . THR A 1 89 ? -20.290 1.693 17.689 1.00 83.00 89 THR A N 1
ATOM 723 C CA . THR A 1 89 ? -20.443 0.346 17.102 1.00 83.00 89 THR A CA 1
ATOM 724 C C . THR A 1 89 ? -20.525 0.373 15.571 1.00 83.00 89 THR A C 1
ATOM 726 O O . THR A 1 89 ? -19.965 -0.499 14.900 1.00 83.00 89 THR A O 1
ATOM 729 N N . LEU A 1 90 ? -21.180 1.387 14.992 1.00 86.81 90 LEU A N 1
ATOM 730 C CA . LEU A 1 90 ? -21.235 1.552 13.538 1.00 86.81 90 LEU A CA 1
ATOM 731 C C . LEU A 1 90 ? -19.851 1.876 12.961 1.00 86.81 90 LEU A C 1
ATOM 733 O O . LEU A 1 90 ? -19.424 1.246 11.997 1.00 86.81 90 LEU A O 1
ATOM 737 N N . LEU A 1 91 ? -19.142 2.832 13.565 1.00 86.44 91 LEU A N 1
ATOM 738 C CA . LEU A 1 91 ? -17.813 3.262 13.130 1.00 86.44 91 LEU A CA 1
ATOM 739 C C . LEU A 1 91 ? -16.768 2.159 13.278 1.00 86.44 91 LEU A C 1
ATOM 741 O O . LEU A 1 91 ? -15.908 2.029 12.415 1.00 86.44 91 LEU A O 1
ATOM 745 N N . GLU A 1 92 ? -16.847 1.343 14.327 1.00 85.44 92 GLU A N 1
ATOM 746 C CA . GLU A 1 92 ? -15.980 0.176 14.488 1.00 85.44 92 GLU A CA 1
ATOM 747 C C . GLU A 1 92 ? -16.225 -0.840 13.365 1.00 85.44 92 GLU A C 1
ATOM 749 O O . GLU A 1 92 ? -15.274 -1.265 12.709 1.00 85.44 92 GLU A O 1
ATOM 754 N N . SER A 1 93 ? -17.490 -1.153 13.066 1.00 87.31 93 SER A N 1
ATOM 755 C CA . SER A 1 93 ? -17.857 -2.088 11.991 1.00 87.31 93 SER A CA 1
ATOM 756 C C . SER A 1 93 ? -17.400 -1.599 10.610 1.00 87.31 93 SER A C 1
ATOM 758 O O . SER A 1 93 ? -16.770 -2.341 9.854 1.00 87.31 93 SER A O 1
ATOM 760 N N . VAL A 1 94 ? -17.667 -0.327 10.291 1.00 90.19 94 VAL A N 1
ATOM 761 C CA . VAL A 1 94 ? -17.235 0.307 9.033 1.00 90.19 94 VAL A CA 1
ATOM 762 C C . VAL A 1 94 ? -15.712 0.402 8.968 1.00 90.19 94 VAL A C 1
ATOM 764 O O . VAL A 1 94 ? -15.120 0.129 7.926 1.00 90.19 94 VAL A O 1
ATOM 767 N N . GLY A 1 95 ? -15.069 0.734 10.087 1.00 89.94 95 GLY A N 1
ATOM 768 C CA . GLY A 1 95 ? -13.619 0.818 10.205 1.00 89.94 95 GLY A CA 1
ATOM 769 C C . GLY A 1 95 ? -12.932 -0.502 9.894 1.00 89.94 95 GLY A C 1
ATOM 770 O O . GLY A 1 95 ? -11.977 -0.519 9.119 1.00 89.94 95 GLY A O 1
ATOM 771 N N . TYR A 1 96 ? -13.442 -1.619 10.415 1.00 90.38 96 TYR A N 1
ATOM 772 C CA . TYR A 1 96 ? -12.921 -2.945 10.076 1.00 90.38 96 TYR A CA 1
ATOM 773 C C . TYR A 1 96 ? -13.112 -3.284 8.596 1.00 90.38 96 TYR A C 1
ATOM 775 O O . TYR A 1 96 ? -12.164 -3.742 7.961 1.00 90.38 96 TYR A O 1
ATOM 783 N N . GLY A 1 97 ? -14.286 -2.998 8.022 1.00 93.00 97 GLY A N 1
ATOM 784 C CA . GLY A 1 97 ? -14.521 -3.184 6.587 1.00 93.00 97 GLY A CA 1
ATOM 785 C C . GLY A 1 97 ? -13.533 -2.389 5.728 1.00 93.00 97 GLY A C 1
ATOM 786 O O . GLY A 1 97 ? -12.876 -2.947 4.849 1.00 93.00 97 GLY A O 1
ATOM 787 N N . PHE A 1 98 ? -13.353 -1.103 6.034 1.00 92.25 98 PHE A N 1
ATOM 788 C CA . PHE A 1 98 ? -12.414 -0.218 5.341 1.00 92.25 98 PHE A CA 1
ATOM 789 C C . PHE A 1 98 ? -10.966 -0.719 5.430 1.00 92.25 98 PHE A C 1
ATOM 791 O O . PHE A 1 98 ? -10.235 -0.719 4.440 1.00 92.25 98 PHE A O 1
ATOM 798 N N . SER A 1 99 ? -10.579 -1.216 6.604 1.00 93.88 99 SER A N 1
ATOM 799 C CA . SER A 1 99 ? -9.235 -1.729 6.887 1.00 93.88 99 SER A CA 1
ATOM 800 C C . SER A 1 99 ? -8.910 -3.037 6.168 1.00 93.88 99 SER A C 1
ATOM 802 O O . SER A 1 99 ? -7.743 -3.393 6.073 1.00 93.88 99 SER A O 1
ATOM 804 N N . ILE A 1 100 ? -9.912 -3.754 5.659 1.00 93.81 100 ILE A N 1
ATOM 805 C CA . ILE A 1 100 ? -9.716 -4.978 4.873 1.00 93.81 100 ILE A CA 1
ATOM 806 C C . ILE A 1 100 ? -9.805 -4.664 3.380 1.00 93.81 100 ILE A C 1
ATOM 808 O O . ILE A 1 100 ? -8.911 -5.029 2.621 1.00 93.81 100 ILE A O 1
ATOM 812 N N . ILE A 1 101 ? -10.858 -3.959 2.957 1.00 95.75 101 ILE A N 1
ATOM 813 C CA . ILE A 1 101 ? -11.153 -3.728 1.537 1.00 95.75 101 ILE A CA 1
ATOM 814 C C . ILE A 1 101 ? -10.052 -2.901 0.873 1.00 95.75 101 ILE A C 1
ATOM 816 O O . ILE A 1 101 ? -9.576 -3.262 -0.202 1.00 95.75 101 ILE A O 1
ATOM 820 N N . VAL A 1 102 ? -9.631 -1.803 1.507 1.00 94.69 102 VAL A N 1
ATOM 821 C CA . VAL A 1 102 ? -8.670 -0.875 0.900 1.00 94.69 102 VAL A CA 1
ATOM 822 C C . VAL A 1 102 ? -7.294 -1.524 0.724 1.00 94.69 102 VAL A C 1
ATOM 824 O O . VAL A 1 102 ? -6.779 -1.514 -0.395 1.00 94.69 102 VAL A O 1
ATOM 827 N N . PRO A 1 103 ? -6.689 -2.147 1.752 1.00 94.81 103 PRO A N 1
ATOM 828 C CA . PRO A 1 103 ? -5.392 -2.789 1.575 1.00 94.81 103 PRO A CA 1
ATOM 829 C C . PRO A 1 103 ? -5.448 -4.020 0.678 1.00 94.81 103 PRO A C 1
ATOM 831 O O . PRO A 1 103 ? -4.478 -4.279 -0.027 1.00 94.81 103 PRO A O 1
ATOM 834 N N . LEU A 1 104 ? -6.569 -4.751 0.653 1.00 95.38 104 LEU A N 1
ATOM 835 C CA . LEU A 1 104 ? -6.752 -5.856 -0.285 1.00 95.38 104 LEU A CA 1
ATOM 836 C C . LEU A 1 104 ? -6.747 -5.352 -1.732 1.00 95.38 104 LEU A C 1
ATOM 838 O O . LEU A 1 104 ? -6.023 -5.899 -2.559 1.00 95.38 104 LEU A O 1
ATOM 842 N N . ALA A 1 105 ? -7.481 -4.276 -2.028 1.00 94.62 105 ALA A N 1
ATOM 843 C CA . ALA A 1 105 ? -7.486 -3.665 -3.354 1.00 94.62 105 ALA A CA 1
ATOM 844 C C . ALA A 1 105 ? -6.083 -3.191 -3.775 1.00 94.62 105 ALA A C 1
ATOM 846 O O . ALA A 1 105 ? -5.666 -3.419 -4.910 1.00 94.62 105 ALA A O 1
ATOM 847 N N . PHE A 1 106 ? -5.321 -2.590 -2.855 1.00 93.56 106 PHE A N 1
ATOM 848 C CA . PHE A 1 106 ? -3.940 -2.184 -3.131 1.00 93.56 106 PHE A CA 1
ATOM 849 C C . PHE A 1 106 ? -2.978 -3.364 -3.288 1.00 93.56 106 PHE A C 1
ATOM 851 O O . PHE A 1 106 ? -2.097 -3.298 -4.139 1.00 93.56 106 PHE A O 1
ATOM 858 N N . ALA A 1 107 ? -3.153 -4.448 -2.528 1.00 94.44 107 ALA A N 1
ATOM 859 C CA . ALA A 1 107 ? -2.357 -5.665 -2.675 1.00 94.44 107 ALA A CA 1
ATOM 860 C C . ALA A 1 107 ? -2.669 -6.401 -3.987 1.00 94.44 107 ALA A C 1
ATOM 862 O O . ALA A 1 107 ? -1.780 -7.015 -4.571 1.00 94.44 107 ALA A O 1
ATOM 863 N N . MET A 1 108 ? -3.907 -6.312 -4.482 1.00 94.00 108 MET A N 1
ATOM 864 C CA . MET A 1 108 ? -4.300 -6.926 -5.749 1.00 94.00 108 MET A CA 1
ATOM 865 C C . MET A 1 108 ? -3.578 -6.323 -6.957 1.00 94.00 108 MET A C 1
ATOM 867 O O . MET A 1 108 ? -3.335 -7.061 -7.902 1.00 94.00 108 MET A O 1
ATOM 871 N N . MET A 1 109 ? -3.207 -5.036 -6.945 1.00 91.69 109 MET A N 1
ATOM 872 C CA . MET A 1 109 ? -2.499 -4.402 -8.071 1.00 91.69 109 MET A CA 1
ATOM 873 C C . MET A 1 109 ? -1.136 -5.050 -8.398 1.00 91.69 109 MET A C 1
ATOM 875 O O . MET A 1 109 ? -0.960 -5.497 -9.528 1.00 91.69 109 MET A O 1
ATOM 879 N N . PRO A 1 110 ? -0.161 -5.144 -7.469 1.00 92.00 110 PRO A N 1
ATOM 880 C CA . PRO A 1 110 ? 1.124 -5.777 -7.764 1.00 92.00 110 PRO A CA 1
ATOM 881 C C . PRO A 1 110 ? 0.979 -7.279 -8.037 1.00 92.00 110 PRO A C 1
ATOM 883 O O . PRO A 1 110 ? 1.709 -7.819 -8.862 1.00 92.00 110 PRO A O 1
ATOM 886 N N . ILE A 1 111 ? 0.022 -7.953 -7.385 1.00 92.25 111 ILE A N 1
ATOM 887 C CA . ILE A 1 111 ? -0.242 -9.382 -7.601 1.00 92.25 111 ILE A CA 1
ATOM 888 C C . ILE A 1 111 ? -0.775 -9.627 -9.015 1.00 92.25 111 ILE A C 1
ATOM 890 O O . ILE A 1 111 ? -0.279 -10.513 -9.706 1.00 92.25 111 ILE A O 1
ATOM 894 N N . SER A 1 112 ? -1.767 -8.851 -9.458 1.00 92.75 112 SER A N 1
ATOM 895 C CA . SER A 1 112 ? -2.387 -9.03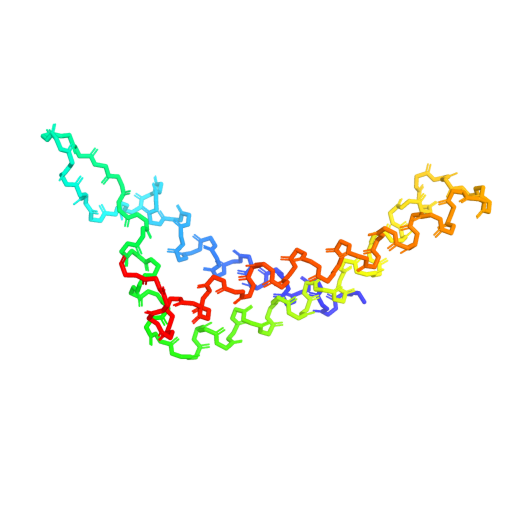6 -10.771 1.00 92.75 112 SER A CA 1
ATOM 896 C C . SER A 1 112 ? -1.410 -8.750 -11.907 1.00 92.75 112 SER A C 1
ATOM 898 O O . SER A 1 112 ? -1.431 -9.459 -12.910 1.00 92.75 112 SER A O 1
ATOM 900 N N . MET A 1 113 ? -0.524 -7.766 -11.731 1.00 90.12 113 MET A N 1
ATOM 901 C CA . MET A 1 113 ? 0.527 -7.467 -12.700 1.00 90.12 113 MET A CA 1
ATOM 902 C C . MET A 1 113 ? 1.600 -8.551 -12.741 1.00 90.12 113 MET A C 1
ATOM 904 O O . MET A 1 113 ? 1.937 -9.026 -13.819 1.00 90.12 113 MET A O 1
ATOM 908 N N . HIS A 1 114 ? 2.090 -9.003 -11.584 1.00 89.00 114 HIS A N 1
ATOM 909 C CA . HIS A 1 114 ? 3.122 -10.040 -11.533 1.00 89.00 114 HIS A CA 1
ATOM 910 C C . HIS A 1 114 ? 2.632 -11.397 -12.064 1.00 89.00 114 HIS A C 1
ATOM 912 O O . HIS A 1 114 ? 3.387 -12.130 -12.693 1.00 89.00 114 HIS A O 1
ATOM 918 N N . LEU A 1 115 ? 1.357 -11.733 -11.836 1.00 89.00 115 LEU A N 1
ATOM 919 C CA . LEU A 1 115 ? 0.738 -12.967 -12.331 1.00 89.00 115 LEU A CA 1
ATOM 920 C C . LEU A 1 115 ? 0.187 -12.853 -13.765 1.00 89.00 115 LEU A C 1
ATOM 922 O O . LEU A 1 115 ? -0.382 -13.823 -14.265 1.00 89.00 115 LEU A O 1
ATOM 926 N N . GLY A 1 116 ? 0.318 -11.693 -14.419 1.00 84.56 116 GLY A N 1
ATOM 927 C CA . GLY A 1 116 ? -0.139 -11.485 -15.798 1.00 84.56 116 GLY A CA 1
ATOM 928 C C . GLY A 1 116 ? -1.660 -11.535 -15.979 1.00 84.56 116 GLY A C 1
ATOM 929 O O . GLY A 1 116 ? -2.148 -11.856 -17.061 1.00 84.56 116 GLY A O 1
ATOM 930 N N . TRP A 1 117 ? -2.436 -11.242 -14.929 1.00 85.50 117 TRP A N 1
ATOM 931 C CA . TRP A 1 117 ? -3.902 -11.153 -15.018 1.00 85.50 117 TRP A CA 1
ATOM 932 C C . TRP A 1 117 ? -4.361 -9.945 -15.840 1.00 85.50 117 TRP A C 1
ATOM 934 O O . TRP A 1 117 ? -5.493 -9.916 -16.319 1.00 85.50 117 TRP A O 1
ATOM 944 N N . VAL A 1 118 ? -3.493 -8.942 -15.976 1.00 75.38 118 VAL A N 1
ATOM 945 C CA . VAL A 1 118 ? -3.725 -7.715 -16.736 1.00 75.38 118 VAL A CA 1
ATOM 946 C C . VAL A 1 118 ? -2.554 -7.549 -17.705 1.00 75.38 118 VAL A C 1
ATOM 948 O O . VAL A 1 118 ? -1.415 -7.511 -17.243 1.00 75.38 118 VAL A O 1
ATOM 951 N N . ASN A 1 119 ? -2.842 -7.454 -19.009 1.00 59.94 119 ASN A N 1
ATOM 952 C CA . ASN A 1 119 ? -1.878 -7.250 -20.102 1.00 59.94 119 ASN A CA 1
ATOM 953 C C . ASN A 1 119 ? -2.207 -5.983 -20.895 1.00 59.94 119 ASN A C 1
ATOM 955 O O . ASN A 1 119 ? -3.421 -5.689 -21.011 1.00 59.94 119 ASN A O 1
#

=== Feature glossary ===
Feature key, reading from the visual/contextual features back to the raw sequence:

Rendered structure images. Structure images are PyMOL renders from six orthogonal camera directions. Cartoon representation draws helices as coils and strands as arrows; sticks shows the backbone as bonds; surface shows the solvent-excluded envelope. Rainbow coloring maps sequence position to hue (blue→red, N→C); chain coloring assigns a distinct color per polypeptide.

Contact-map, Ramachandran, and PAE plots. Three diagnostic plots accompany the record. The Cα contact map visualizes the tertiary structure as a 2D adjacency matrix (8 Å cutoff, sequence-local contacts suppressed). The Ramachandran plot shows the distribution of backbone (φ, ψ) torsions, with points in the α and β basins reflecting secondary structure content. The PAE plot shows AlphaFold's inter-residue confidence as a color matrix.

InterPro / GO / CATH / organism. The annotation block draws on four external resources. InterPro: which protein families and domains the sequence belongs to. GO: standardized terms for what the protein does, what process it participates in, and where in the cell it acts. CATH: which structural fold it has in the CATH hierarchy. Organism: the species of origin.

Nearest PDB structures. Structural nearest neighbors (via Foldseek easy-search vs the PDB). Reported per hit: target PDB id, E-value, and alignment TM-score. A TM-score above ~0.5 is the conventional threshold for 'same fold'.

Predicted aligned error. Predicted aligned error is AlphaFold's pairwise confidence. Unlike pLDDT (per-residue), PAE is per-residue-pair and captures whether two parts of the structure are correctly placed relative to each other. Units are ångströms of expected positional error.

Solvent-accessible surface area. SASA measures how much of the protein is reachable by solvent. It is computed by rolling a water-sized probe over the atomic surface and summing the exposed area (Å²). Per-residue SASA distinguishes core (buried, low SASA) from surface (exposed, high SASA) residues; total SASA is a whole-molecule size measure.

B-factor. Crystallographic B-factors measure how much each atom's electron density is smeared out, in Å². They rise in mobile loops and surface residues and fall in the buried interior. In AlphaFold models this column is repurposed to hold pLDDT instead.

pLDDT. For AlphaFold models, the B-factor field carries pLDDT — the model's own estimate of local accuracy on a 0–100 scale. Regions with pLDDT<50 should be treated as essentially unmodeled; they often correspond to intrinsically disordered segments.

Backbone torsions (φ/ψ). φ (phi) and ψ (psi) are the two rotatable backbone dihedrals per residue: φ is the C(i-1)–N–Cα–C torsion, ψ is the N–Cα–C–N(i+1) torsion, both in degrees on (−180°, 180°]. α-helical residues cluster near (−60°, −45°); β-strand residues near (−120°, +130°). A Ramachandran plot is simply a scatter of (φ, ψ) for every residue.

Radius of gyration, Cα contacts, bounding box. Radius of gyration (Rg) is the root-mean-square distance of Cα atoms from their centroid — a single number for overall size and compactness. A globular domain of N residues has Rg ≈ 2.2·N^0.38 Å; an extended or disordered chain has a much larger Rg. The Cα contact count is the number of residue pairs whose Cα atoms are within 8 Å and are more than four positions apart in sequence — a standard proxy for tertiary packing density. The bounding box is the smallest axis-aligned box enclosing all Cα atoms.

Secondary structure (3-state, P-SEA). Three-state secondary structure (P-SEA) collapses the eight DSSP classes into helix (a), strand (b), and coil (c). P-SEA assigns these from Cα geometry alone — distances and angles — without requiring backbone oxygens, so it works on any Cα trace.

Secondary structure (8-state, DSSP). Secondary structure is the local, repeating backbone conformation. DSSP classifies it into eight states by reading the hydrogen-bond network: three helix types (H, G, I), two β types (E, B), two non-regular types (T, S), and unstructured coil (-).

Foldseek 3Di. The Foldseek 3Di string encodes local tertiary geometry as a 20-letter alphabet — one character per residue — derived from the relative positions of nearby Cα atoms. Unlike the amino-acid sequence, 3Di is a direct function of the 3D structure, so two proteins with the same fold have similar 3Di strings even at low sequence identity.

mmCIF coordinates. Structure coordinates are given as an mmCIF _atom_site loop: one row per atom with element, residue name, chain id, sequence number, and x/y/z position in Å. Only the four main-chain atoms per residue are included here; side chains are omitted to 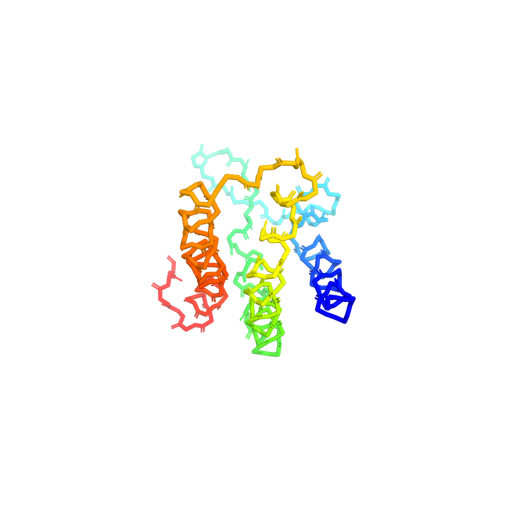keep the record compact.

Sequence. This is the polypeptide sequence — one letter per residue, N-terminus first. Length ranges from a few dozen residues for small domains to over a thousand for large multi-domain proteins.